Protein AF-A0A955FCA2-F1 (afdb_monomer_lite)

Secondary structure (DSSP, 8-state):
-HHHHHHHHHHHHHHHHHHHHHHHHHHHHHT-S-HHHHHHHHHHHH--S--EE-SSSPPTT--STT--EEP-TTEEEEEE-THHHHHHHHHSB---HHHHTT----SSTT-EE-EE--TT-EE--TTSEEEEEEHHHHHHSPPBGGGEEEEEEE-TTS-EEETT-

Sequence (165 aa):
MAEALTAQHEISRIHDQELAQFGALVIEAQRSSDLSGAVQKHIEQTGLQNPNTGPEQDGPGFSLASAEIPMNKESVYRQVHAAAIGDLAVSGVVRNGNTARGEKNRRWGDRVFWHSGADGAKAMLGGRTVIEANKDAARSGWVTAKDVTGVFAKDSDGIVKNLIK

Radius of gyration: 16.39 Å; chains: 1; bounding box: 39×46×42 Å

Structure (mmCIF, N/CA/C/O backbone):
data_AF-A0A955FCA2-F1
#
_entry.id   AF-A0A955FCA2-F1
#
loop_
_atom_site.group_PDB
_atom_site.id
_atom_site.type_symbol
_atom_site.label_atom_id
_atom_site.label_alt_id
_atom_site.label_comp_id
_atom_site.label_asym_id
_atom_site.label_entity_id
_atom_site.label_seq_id
_atom_site.pdbx_PDB_ins_code
_atom_site.Cartn_x
_atom_site.Cartn_y
_atom_site.Cartn_z
_atom_site.occupancy
_atom_site.B_iso_or_equiv
_atom_site.auth_seq_id
_atom_site.auth_comp_id
_atom_site.auth_asym_id
_atom_site.auth_atom_id
_atom_site.pdbx_PDB_model_num
ATOM 1 N N . MET A 1 1 ? 18.243 -29.780 -20.119 1.00 62.28 1 MET A N 1
ATOM 2 C CA . MET A 1 1 ? 18.110 -28.361 -20.530 1.00 62.28 1 MET A CA 1
ATOM 3 C C . MET A 1 1 ? 16.653 -27.950 -20.772 1.00 62.28 1 MET A C 1
ATOM 5 O O . MET A 1 1 ? 16.283 -26.896 -20.282 1.00 62.28 1 MET A O 1
ATOM 9 N N . ALA A 1 2 ? 15.809 -28.763 -21.427 1.00 65.12 2 ALA A N 1
ATOM 10 C CA . ALA A 1 2 ? 14.389 -28.433 -21.649 1.00 65.12 2 ALA A CA 1
ATOM 11 C C . ALA A 1 2 ? 13.538 -28.319 -20.359 1.00 65.12 2 ALA A C 1
ATOM 13 O O . ALA A 1 2 ? 12.702 -27.426 -20.246 1.00 65.12 2 ALA A O 1
ATOM 14 N N . GLU A 1 3 ? 13.783 -29.167 -19.357 1.00 68.94 3 GLU A N 1
ATOM 15 C CA . GLU A 1 3 ? 13.031 -29.150 -18.087 1.00 68.94 3 GLU A CA 1
ATOM 16 C C . GLU A 1 3 ? 13.292 -27.885 -17.254 1.00 68.94 3 GLU A C 1
ATOM 18 O O . GLU A 1 3 ? 12.360 -27.289 -16.725 1.00 68.94 3 GLU A O 1
ATOM 23 N N . ALA A 1 4 ? 14.543 -27.412 -17.206 1.00 71.19 4 ALA A N 1
ATOM 24 C CA . ALA A 1 4 ? 14.908 -26.191 -16.484 1.00 71.19 4 ALA A CA 1
ATOM 25 C C . ALA A 1 4 ? 14.279 -24.932 -17.106 1.00 71.19 4 ALA A C 1
ATOM 27 O O . ALA A 1 4 ? 13.830 -24.046 -16.383 1.00 71.19 4 ALA A O 1
ATOM 28 N N . LEU A 1 5 ? 14.194 -24.879 -18.441 1.00 73.75 5 LEU A N 1
ATOM 29 C CA . LEU A 1 5 ? 13.542 -23.784 -19.162 1.00 73.75 5 LEU A CA 1
ATOM 30 C C . LEU A 1 5 ? 12.019 -23.791 -18.942 1.00 73.75 5 LEU A C 1
ATOM 32 O O . LEU A 1 5 ? 11.397 -22.740 -18.836 1.00 73.75 5 LEU A O 1
ATOM 36 N N . THR A 1 6 ? 11.417 -24.977 -18.842 1.00 81.81 6 THR A N 1
ATOM 37 C CA . THR A 1 6 ? 9.978 -25.129 -18.570 1.00 81.81 6 THR A CA 1
ATOM 38 C C . THR A 1 6 ? 9.642 -24.679 -17.146 1.00 81.81 6 THR A C 1
ATOM 40 O O . THR A 1 6 ? 8.708 -23.904 -16.954 1.00 81.81 6 THR A O 1
ATOM 43 N N . ALA A 1 7 ? 10.459 -25.072 -16.164 1.00 83.12 7 ALA A N 1
ATOM 44 C CA . ALA A 1 7 ? 10.297 -24.655 -14.774 1.00 83.12 7 ALA A CA 1
ATOM 45 C C . ALA A 1 7 ? 10.452 -23.134 -14.591 1.00 83.12 7 ALA A C 1
ATOM 47 O O . ALA A 1 7 ? 9.681 -22.522 -13.858 1.00 83.12 7 ALA A O 1
ATOM 48 N N . GLN A 1 8 ? 11.409 -22.502 -15.282 1.00 81.62 8 GLN A N 1
ATOM 49 C CA . GLN A 1 8 ? 11.579 -21.045 -15.230 1.00 81.62 8 GLN A CA 1
ATOM 50 C C . GLN A 1 8 ? 10.366 -20.293 -15.788 1.00 81.62 8 GLN A C 1
ATOM 52 O O . GLN A 1 8 ? 9.880 -19.372 -15.136 1.00 81.62 8 GLN A O 1
ATOM 57 N N . HIS A 1 9 ? 9.833 -20.707 -16.943 1.00 87.06 9 HIS A N 1
ATOM 58 C CA . HIS A 1 9 ? 8.623 -20.093 -17.497 1.00 87.06 9 HIS A CA 1
ATOM 59 C C . HIS A 1 9 ? 7.410 -20.246 -16.574 1.00 87.06 9 HIS A C 1
ATOM 61 O O . HIS A 1 9 ? 6.596 -19.331 -16.460 1.00 87.06 9 HIS A O 1
ATOM 67 N N . GLU A 1 10 ? 7.279 -21.392 -15.906 1.00 88.00 10 GLU A N 1
ATOM 68 C CA . GLU A 1 10 ? 6.179 -21.622 -14.976 1.00 88.00 10 GLU A CA 1
ATOM 69 C C . GLU A 1 10 ? 6.284 -20.737 -13.728 1.00 88.00 10 GLU A C 1
ATOM 71 O O . GLU A 1 10 ? 5.284 -20.141 -13.331 1.00 88.00 10 GLU A O 1
ATOM 76 N N . ILE A 1 11 ? 7.489 -20.571 -13.172 1.00 88.75 11 ILE A N 1
ATOM 77 C CA . ILE A 1 11 ? 7.745 -19.656 -12.049 1.00 88.75 11 ILE A CA 1
ATOM 78 C C . ILE A 1 11 ? 7.399 -18.211 -12.430 1.00 88.75 11 ILE A C 1
ATOM 80 O O . ILE A 1 11 ? 6.682 -17.547 -11.684 1.00 88.75 11 ILE A O 1
ATOM 84 N N . SER A 1 12 ? 7.851 -17.739 -13.597 1.00 90.19 12 SER A N 1
ATOM 85 C CA . SER A 1 12 ? 7.529 -16.393 -14.095 1.00 90.19 12 SER A CA 1
ATOM 86 C C . SER A 1 12 ? 6.020 -16.179 -14.226 1.00 90.19 12 SER A C 1
ATOM 88 O O . SER A 1 12 ? 5.484 -15.189 -13.735 1.00 90.19 12 SER A O 1
ATOM 90 N N . ARG A 1 13 ? 5.311 -17.153 -14.813 1.00 91.31 13 ARG A N 1
ATOM 91 C CA . ARG A 1 13 ? 3.852 -17.100 -14.967 1.00 91.31 13 ARG A CA 1
ATOM 92 C C . ARG A 1 13 ? 3.129 -17.036 -13.621 1.00 91.31 13 ARG A C 1
ATOM 94 O O . ARG A 1 13 ? 2.164 -16.287 -13.499 1.00 91.31 13 ARG A O 1
ATOM 101 N N . ILE A 1 14 ? 3.561 -17.828 -12.639 1.00 91.38 14 ILE A N 1
ATOM 102 C CA . ILE A 1 14 ? 2.966 -17.836 -11.295 1.00 91.38 14 ILE A CA 1
ATOM 103 C C . ILE A 1 14 ? 3.172 -16.478 -10.622 1.00 91.38 14 ILE A C 1
ATOM 105 O O . ILE A 1 14 ? 2.208 -15.907 -10.123 1.00 91.38 14 ILE A O 1
ATOM 109 N N . HIS A 1 15 ? 4.389 -15.930 -10.675 1.00 89.38 15 HIS A N 1
ATOM 110 C CA . HIS A 1 15 ? 4.693 -14.608 -10.119 1.00 89.38 15 HIS A CA 1
ATOM 111 C C . HIS A 1 15 ? 3.781 -13.520 -10.701 1.00 89.38 15 HIS A C 1
ATOM 113 O O . HIS A 1 15 ? 3.162 -12.760 -9.957 1.00 89.38 15 HIS A O 1
ATOM 119 N N . ASP A 1 16 ? 3.613 -13.482 -12.023 1.00 91.12 16 ASP A N 1
ATOM 120 C CA . ASP A 1 16 ? 2.764 -12.471 -12.665 1.00 91.12 16 ASP A CA 1
ATOM 121 C C . ASP A 1 16 ? 1.273 -12.651 -12.324 1.00 91.12 16 ASP A C 1
ATOM 123 O O . ASP A 1 16 ? 0.541 -11.669 -12.165 1.00 91.12 16 ASP A O 1
ATOM 127 N N . GLN A 1 17 ? 0.816 -13.897 -12.150 1.00 92.75 17 GLN A N 1
ATOM 128 C CA . GLN A 1 17 ? -0.537 -14.195 -11.670 1.00 92.75 17 GLN A CA 1
ATOM 129 C C . GLN A 1 17 ? -0.753 -13.736 -10.223 1.00 92.75 17 GLN A C 1
ATOM 131 O O . GLN A 1 17 ? -1.798 -13.154 -9.922 1.00 92.75 17 GLN A O 1
ATOM 136 N N . GLU A 1 18 ? 0.225 -13.944 -9.340 1.00 91.31 18 GLU A N 1
ATOM 137 C CA . GLU A 1 18 ? 0.175 -13.467 -7.953 1.00 91.31 18 GLU A CA 1
ATOM 138 C C . GLU A 1 18 ? 0.091 -11.936 -7.894 1.00 91.31 18 GLU A C 1
ATOM 140 O O . GLU A 1 18 ? -0.725 -11.385 -7.152 1.00 91.31 18 GLU A O 1
ATOM 145 N N . LEU A 1 19 ? 0.867 -11.230 -8.723 1.00 91.19 19 LEU A N 1
ATOM 146 C CA . LEU A 1 19 ? 0.796 -9.770 -8.819 1.00 91.19 19 LEU A CA 1
ATOM 147 C C . LEU A 1 19 ? -0.580 -9.281 -9.282 1.00 91.19 19 LEU A C 1
ATOM 149 O O . LEU A 1 19 ? -1.129 -8.344 -8.695 1.00 91.19 19 LEU A O 1
ATOM 153 N N . ALA A 1 20 ? -1.159 -9.922 -10.300 1.00 92.62 20 ALA A N 1
ATOM 154 C CA . ALA A 1 20 ? -2.503 -9.595 -10.769 1.00 92.62 20 ALA A CA 1
ATOM 155 C C . ALA A 1 20 ? -3.559 -9.830 -9.675 1.00 92.62 20 ALA A C 1
ATOM 157 O O . ALA A 1 20 ? -4.456 -9.004 -9.482 1.00 92.62 20 ALA A O 1
ATOM 158 N N . GLN A 1 21 ? -3.426 -10.919 -8.913 1.00 93.38 21 GLN A N 1
ATOM 159 C CA . GLN A 1 21 ? -4.311 -11.215 -7.790 1.00 93.38 21 GLN A CA 1
ATOM 160 C C . GLN A 1 21 ? -4.192 -10.162 -6.680 1.00 93.38 21 GLN A C 1
ATOM 162 O O . GLN A 1 21 ? -5.214 -9.700 -6.173 1.00 93.38 21 GLN A O 1
ATOM 167 N N . PHE A 1 22 ? -2.977 -9.732 -6.326 1.00 91.75 22 PHE A N 1
ATOM 168 C CA . PHE A 1 22 ? -2.788 -8.656 -5.351 1.00 91.75 22 PHE A CA 1
ATOM 169 C C . PHE A 1 22 ? -3.443 -7.348 -5.796 1.00 91.75 22 PHE A C 1
ATOM 171 O O . PHE A 1 22 ? -4.106 -6.697 -4.990 1.00 91.75 22 PHE A O 1
ATOM 178 N N . GLY A 1 23 ? -3.306 -6.988 -7.074 1.00 93.62 23 GLY A N 1
ATOM 179 C CA . GLY A 1 23 ? -3.987 -5.834 -7.656 1.00 93.62 23 GLY A CA 1
ATOM 180 C C . GLY A 1 23 ? -5.506 -5.900 -7.492 1.00 93.62 23 GLY A C 1
ATOM 181 O O . GLY A 1 23 ? -6.120 -4.982 -6.946 1.00 93.62 23 GLY A O 1
ATOM 182 N N . ALA A 1 24 ? -6.108 -7.025 -7.889 1.00 95.19 24 ALA A N 1
ATOM 183 C CA . ALA A 1 24 ? -7.549 -7.243 -7.785 1.00 95.19 24 ALA A CA 1
ATOM 184 C C . ALA A 1 24 ? -8.062 -7.148 -6.337 1.00 95.19 24 ALA A C 1
ATOM 186 O O . ALA A 1 24 ? -9.076 -6.497 -6.086 1.00 95.19 24 ALA A O 1
ATOM 187 N N . LEU A 1 25 ? -7.335 -7.737 -5.385 1.00 94.06 25 LEU A N 1
ATOM 188 C CA . LEU A 1 25 ? -7.685 -7.708 -3.964 1.00 94.06 25 LEU A CA 1
ATOM 189 C C . LEU A 1 25 ? -7.665 -6.287 -3.383 1.00 94.06 25 LEU A C 1
ATOM 191 O O . LEU A 1 25 ? -8.551 -5.916 -2.614 1.00 94.06 25 LEU A O 1
ATOM 195 N N . VAL A 1 26 ? -6.688 -5.460 -3.765 1.00 94.75 26 VAL A N 1
ATOM 196 C CA . VAL A 1 26 ? -6.650 -4.058 -3.319 1.00 94.75 26 VAL A CA 1
ATOM 197 C C . VAL A 1 26 ? -7.784 -3.249 -3.952 1.00 94.75 26 VAL A C 1
ATOM 199 O O . VAL A 1 26 ? -8.416 -2.456 -3.255 1.00 94.75 26 VAL A O 1
ATOM 202 N N . ILE A 1 27 ? -8.094 -3.471 -5.235 1.00 96.44 27 ILE A N 1
ATOM 203 C CA . ILE A 1 27 ? -9.240 -2.831 -5.907 1.00 96.44 27 ILE A CA 1
ATOM 204 C C . ILE A 1 27 ? -10.561 -3.202 -5.217 1.00 96.44 27 ILE A C 1
ATOM 206 O O . ILE A 1 27 ? -11.453 -2.363 -5.085 1.00 96.44 27 ILE A O 1
ATOM 210 N N . GLU A 1 28 ? -10.713 -4.447 -4.769 1.00 94.56 28 GLU A N 1
ATOM 211 C CA . GLU A 1 28 ? -11.882 -4.871 -4.000 1.00 94.56 28 GLU A CA 1
ATOM 212 C C . GLU A 1 28 ? -11.941 -4.168 -2.638 1.00 94.56 28 GLU A C 1
ATOM 214 O O . GLU A 1 28 ? -12.970 -3.588 -2.288 1.00 94.56 28 GLU A O 1
ATOM 219 N N . ALA A 1 29 ? -10.823 -4.113 -1.912 1.00 94.31 29 ALA A N 1
ATOM 220 C CA . ALA A 1 29 ? -10.742 -3.413 -0.633 1.00 94.31 29 ALA A CA 1
ATOM 221 C C . ALA A 1 29 ? -11.040 -1.907 -0.757 1.00 94.31 29 ALA A C 1
ATOM 223 O O . ALA A 1 29 ? -11.689 -1.331 0.116 1.00 94.31 29 ALA A O 1
ATOM 224 N N . GLN A 1 30 ? -10.650 -1.272 -1.867 1.00 95.31 30 GLN A N 1
ATOM 225 C CA . GLN A 1 30 ? -11.000 0.118 -2.190 1.00 95.31 30 GLN A CA 1
ATOM 226 C C . GLN A 1 30 ? -12.507 0.357 -2.321 1.00 95.31 30 GLN A C 1
ATOM 228 O O . GLN A 1 30 ? -12.975 1.476 -2.104 1.00 95.31 30 GLN A O 1
ATOM 233 N N . ARG A 1 31 ? -13.271 -0.681 -2.675 1.00 94.44 31 ARG A N 1
ATOM 234 C CA . ARG A 1 31 ? -14.733 -0.633 -2.812 1.00 94.44 31 ARG A CA 1
ATOM 235 C C . ARG A 1 31 ? -15.460 -0.956 -1.507 1.00 94.44 31 ARG A C 1
ATOM 237 O O . ARG A 1 31 ? -16.686 -0.870 -1.478 1.00 94.44 31 ARG A O 1
ATOM 244 N N . SER A 1 32 ? -14.736 -1.315 -0.445 1.00 91.88 32 SER A N 1
ATOM 245 C CA . SER A 1 32 ? -15.333 -1.614 0.854 1.00 91.88 32 SER A CA 1
ATOM 246 C C . SER A 1 32 ? -16.100 -0.409 1.403 1.00 91.88 32 SER A C 1
AT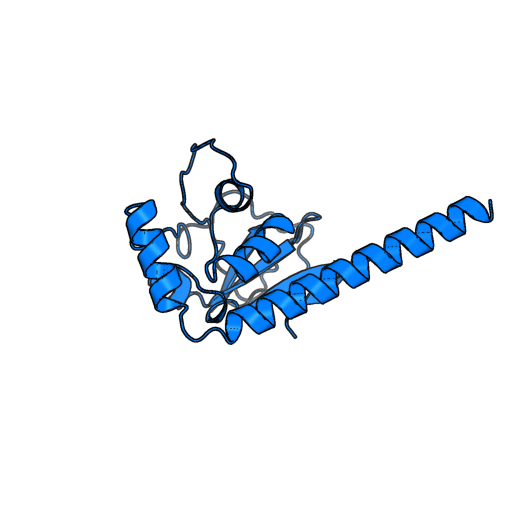OM 248 O O . SER A 1 32 ? -15.589 0.712 1.452 1.00 91.88 32 SER A O 1
ATOM 250 N N . SER A 1 33 ? -17.334 -0.648 1.849 1.00 85.12 33 SER A N 1
ATOM 251 C CA . SER A 1 33 ? -18.190 0.374 2.453 1.00 85.12 33 SER A CA 1
ATOM 252 C C . SER A 1 33 ? -17.860 0.663 3.921 1.00 85.12 33 SER A C 1
ATOM 254 O O . SER A 1 33 ? -18.346 1.658 4.448 1.00 85.12 33 SER A O 1
ATOM 256 N N . ASP A 1 34 ? -17.056 -0.179 4.582 1.00 91.75 34 ASP A N 1
ATOM 257 C CA . ASP A 1 34 ? -16.773 -0.093 6.025 1.00 91.75 34 ASP A CA 1
ATOM 258 C C . ASP A 1 34 ? -15.280 0.111 6.346 1.00 91.75 34 ASP A C 1
ATOM 260 O O . ASP A 1 34 ? -14.699 -0.487 7.253 1.00 91.75 34 ASP A O 1
ATOM 264 N N . LEU A 1 35 ? -14.615 0.983 5.587 1.00 93.12 35 LEU A N 1
ATOM 265 C CA . LEU A 1 35 ? -13.236 1.372 5.899 1.00 93.12 35 LEU A CA 1
ATOM 266 C C . LEU A 1 35 ? -13.148 2.172 7.210 1.00 93.12 35 LEU A C 1
ATOM 268 O O . LEU A 1 35 ? -12.146 2.093 7.916 1.00 93.12 35 LEU A O 1
ATOM 272 N N . SER A 1 36 ? -14.205 2.898 7.585 1.00 93.25 36 SER A N 1
ATOM 273 C CA . SER A 1 36 ? -14.260 3.617 8.862 1.00 93.25 36 SER A CA 1
ATOM 274 C C . SER A 1 36 ? -14.311 2.669 10.063 1.00 93.25 36 SER A C 1
ATOM 276 O O . SER A 1 36 ? -13.571 2.886 11.024 1.00 93.25 36 SER A O 1
ATOM 278 N N . GLY A 1 37 ? -15.110 1.595 10.011 1.00 94.44 37 GLY A N 1
ATOM 279 C CA . GLY A 1 37 ? -15.107 0.557 11.043 1.00 94.44 37 GLY A CA 1
ATOM 280 C C . GLY A 1 37 ? -13.761 -0.161 11.129 1.00 94.44 37 GLY A C 1
ATOM 281 O O . GLY A 1 37 ? -13.257 -0.409 12.227 1.00 94.44 37 GLY A O 1
ATOM 282 N N . ALA A 1 38 ? -13.114 -0.405 9.984 1.00 93.00 38 ALA A N 1
ATOM 283 C CA . ALA A 1 38 ? -11.761 -0.954 9.947 1.00 93.00 38 ALA A CA 1
ATOM 284 C C . ALA A 1 38 ? -10.740 -0.052 10.663 1.00 93.00 38 ALA A C 1
ATOM 286 O O . ALA A 1 38 ? -9.949 -0.547 11.468 1.00 93.00 38 ALA A O 1
ATOM 287 N N . VAL A 1 39 ? -10.776 1.263 10.430 1.00 95.00 39 VAL A N 1
ATOM 288 C CA . VAL A 1 39 ? -9.921 2.232 11.139 1.00 95.00 39 VAL A CA 1
ATOM 289 C C . VAL A 1 39 ? -10.210 2.226 12.640 1.00 95.00 39 VAL A C 1
ATOM 291 O O . VAL A 1 39 ? -9.280 2.093 13.437 1.00 95.00 39 VAL A O 1
ATOM 294 N N . GLN A 1 40 ? -11.483 2.298 13.038 1.00 96.00 40 GLN A N 1
ATOM 295 C CA . GLN A 1 40 ? -11.884 2.319 14.447 1.00 96.00 40 GLN A CA 1
ATOM 296 C C . GLN A 1 40 ? -11.380 1.083 15.206 1.00 96.00 40 GLN A C 1
ATOM 298 O O . GLN A 1 40 ? -10.796 1.205 16.283 1.00 96.00 40 GLN A O 1
ATOM 303 N N . LYS A 1 41 ? -11.498 -0.103 14.601 1.00 93.00 41 LYS A N 1
ATOM 304 C CA . LYS A 1 41 ? -10.959 -1.348 15.160 1.00 93.00 41 LYS A CA 1
ATOM 305 C C . LYS A 1 41 ? -9.448 -1.272 15.410 1.00 93.00 41 LYS A C 1
ATOM 307 O O . LYS A 1 41 ? -8.968 -1.760 16.430 1.00 93.00 41 LYS A O 1
ATOM 312 N N . HIS A 1 42 ? -8.683 -0.667 14.501 1.00 90.56 42 HIS A N 1
ATOM 313 C CA . HIS A 1 42 ? -7.233 -0.523 14.671 1.00 90.56 42 HIS A CA 1
ATOM 314 C C . HIS A 1 42 ? -6.870 0.514 15.735 1.00 90.56 42 HIS A C 1
ATOM 316 O O . HIS A 1 42 ? -5.923 0.301 16.495 1.00 90.56 42 HIS A O 1
ATOM 322 N N . ILE A 1 43 ? -7.640 1.595 15.848 1.00 93.38 43 ILE A N 1
ATOM 323 C CA . ILE A 1 43 ? -7.503 2.560 16.943 1.00 93.38 43 ILE A CA 1
ATOM 324 C C . ILE A 1 43 ? -7.729 1.863 18.289 1.00 93.38 43 ILE A C 1
ATOM 326 O O . ILE A 1 43 ? -6.911 2.016 19.190 1.00 93.38 43 ILE A O 1
ATOM 330 N N . GLU A 1 44 ? -8.778 1.052 18.425 1.00 93.00 44 GLU A N 1
ATOM 331 C CA . GLU A 1 44 ? -9.074 0.313 19.663 1.00 93.00 44 GLU A CA 1
ATOM 332 C C . GLU A 1 44 ? -7.976 -0.693 20.029 1.00 93.00 44 GLU A C 1
ATOM 334 O O . GLU A 1 44 ? -7.647 -0.865 21.202 1.00 93.00 44 GLU A O 1
ATOM 339 N N . GLN A 1 45 ? -7.371 -1.336 19.029 1.00 88.25 45 GLN A N 1
ATOM 340 C CA . GLN A 1 45 ? -6.305 -2.317 19.236 1.00 88.25 45 GLN A CA 1
ATOM 341 C C . GLN A 1 45 ? -4.957 -1.689 19.601 1.00 88.25 45 GLN A C 1
ATOM 343 O O . GLN A 1 45 ? -4.193 -2.274 20.370 1.00 88.25 45 GLN A O 1
ATOM 348 N N . THR A 1 46 ? -4.636 -0.537 19.015 1.00 87.44 46 THR A N 1
ATOM 349 C CA . THR A 1 46 ? -3.290 0.059 19.088 1.00 87.44 46 THR A CA 1
ATOM 350 C C . THR A 1 46 ? -3.221 1.293 19.985 1.00 87.44 46 THR A C 1
ATOM 352 O O . THR A 1 46 ? -2.138 1.674 20.427 1.00 87.44 46 THR A O 1
ATOM 355 N N . GLY A 1 47 ? -4.359 1.940 20.242 1.00 89.75 47 GLY A N 1
ATOM 356 C CA . GLY A 1 47 ? -4.453 3.252 20.879 1.00 89.75 47 GLY A CA 1
ATOM 357 C C . GLY A 1 47 ? -3.993 4.417 19.992 1.00 89.75 47 GLY A C 1
ATOM 358 O O . GLY A 1 47 ? -3.944 5.552 20.466 1.00 89.75 47 GLY A O 1
ATOM 359 N N . LEU A 1 48 ? -3.634 4.176 18.724 1.00 89.31 48 LEU A N 1
ATOM 360 C CA . LEU A 1 48 ? -3.089 5.198 17.829 1.00 89.31 48 LEU A CA 1
ATOM 361 C C . LEU A 1 48 ? -4.171 5.772 16.917 1.00 89.31 48 LEU A C 1
ATOM 363 O O . LEU A 1 48 ? -4.704 5.072 16.062 1.00 89.31 48 LEU A O 1
ATOM 367 N N . GLN A 1 49 ? -4.423 7.074 17.045 1.00 91.06 49 GLN A N 1
ATOM 368 C CA . GLN A 1 49 ? -5.297 7.826 16.133 1.00 91.06 49 GLN A CA 1
ATOM 369 C C . GLN A 1 49 ? -4.641 8.045 14.763 1.00 91.06 49 GLN A C 1
ATOM 371 O O . GLN A 1 49 ? -5.279 7.911 13.722 1.00 91.06 49 GLN A O 1
ATOM 376 N N . ASN A 1 50 ? -3.338 8.333 14.764 1.00 91.88 50 ASN A N 1
ATOM 377 C CA . ASN A 1 50 ? -2.529 8.430 13.558 1.00 91.88 50 ASN A CA 1
ATOM 378 C C . ASN A 1 50 ? -1.263 7.573 13.730 1.00 91.88 50 ASN A C 1
ATOM 380 O O . ASN A 1 50 ? -0.417 7.908 14.566 1.00 91.88 50 ASN A O 1
ATOM 384 N N . PRO A 1 51 ? -1.118 6.464 12.983 1.00 89.19 51 PRO A N 1
ATOM 385 C CA . PRO A 1 51 ? 0.071 5.624 13.055 1.00 89.19 51 PRO A CA 1
ATOM 386 C C . PRO A 1 51 ? 1.230 6.194 12.225 1.00 89.19 51 PRO A C 1
ATOM 388 O O . PRO A 1 51 ? 2.352 5.704 12.326 1.00 89.19 51 PRO A O 1
ATOM 391 N N . ASN A 1 52 ? 0.990 7.183 11.366 1.00 90.06 52 ASN A N 1
ATOM 392 C CA . ASN A 1 52 ? 1.944 7.573 10.344 1.00 90.06 52 ASN A CA 1
ATOM 393 C C . ASN A 1 52 ? 3.077 8.433 10.898 1.00 90.06 52 ASN A C 1
ATOM 395 O O . ASN A 1 52 ? 2.885 9.378 11.661 1.00 90.06 52 ASN A O 1
ATOM 399 N N . THR A 1 53 ? 4.277 8.129 10.432 1.00 78.88 53 THR A N 1
ATOM 400 C CA . THR A 1 53 ? 5.497 8.894 10.634 1.00 78.88 53 THR A CA 1
ATOM 401 C C . THR A 1 53 ? 6.031 9.313 9.267 1.00 78.88 53 THR A C 1
ATOM 403 O O . THR A 1 53 ? 6.208 8.484 8.379 1.00 78.88 53 THR A O 1
ATOM 406 N N . GLY A 1 54 ? 6.298 10.607 9.091 1.00 62.72 54 GLY A N 1
ATOM 407 C CA . GLY A 1 54 ? 7.012 11.108 7.915 1.00 62.72 54 GLY A CA 1
ATOM 408 C C . GLY A 1 54 ? 6.196 11.390 6.646 1.00 62.72 54 GLY A C 1
ATOM 409 O O . GLY A 1 54 ? 6.476 10.808 5.606 1.00 62.72 54 GLY A O 1
ATOM 410 N N . PRO A 1 55 ? 5.305 12.395 6.640 1.00 57.41 55 PRO A N 1
ATOM 411 C CA . PRO A 1 55 ? 5.157 13.237 5.455 1.00 57.41 55 PRO A CA 1
ATOM 412 C C . PRO A 1 55 ? 6.097 14.461 5.501 1.00 57.41 55 PRO A C 1
ATOM 414 O O . PRO A 1 55 ? 6.267 15.133 4.489 1.00 57.41 55 PRO A O 1
ATOM 417 N N . GLU A 1 56 ? 6.719 14.766 6.647 1.00 53.16 56 GLU A N 1
ATOM 418 C CA . GLU A 1 56 ? 7.573 15.962 6.836 1.00 53.16 56 GLU A CA 1
ATOM 419 C C . GLU A 1 56 ? 9.014 15.654 7.260 1.00 53.16 56 GLU A C 1
ATOM 421 O O . GLU A 1 56 ? 9.892 16.505 7.169 1.00 53.16 56 GLU A O 1
ATOM 426 N N . GLN A 1 57 ? 9.267 14.429 7.709 1.00 52.50 57 GLN A N 1
ATOM 427 C CA . GLN A 1 57 ? 10.595 13.907 8.005 1.00 52.50 57 GLN A CA 1
ATOM 428 C C . GLN A 1 57 ? 10.713 12.632 7.188 1.00 52.50 57 GLN A C 1
ATOM 430 O O . GLN A 1 57 ? 10.025 11.660 7.501 1.00 52.50 57 GLN A O 1
ATOM 435 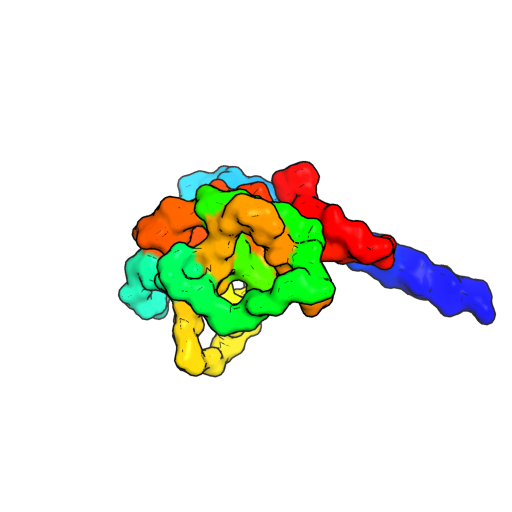N N . ASP A 1 58 ? 11.493 12.658 6.108 1.00 54.94 58 ASP A N 1
ATOM 436 C CA . ASP A 1 58 ? 11.706 11.469 5.289 1.00 54.94 58 ASP A CA 1
ATOM 437 C C . ASP A 1 58 ? 12.126 10.309 6.196 1.00 54.94 58 ASP A C 1
ATOM 439 O O . ASP A 1 58 ? 13.061 10.428 6.995 1.00 54.94 58 ASP A O 1
ATOM 443 N N . GLY A 1 59 ? 11.403 9.189 6.117 1.00 48.41 59 GLY A N 1
ATOM 444 C CA . GLY A 1 59 ? 11.791 7.984 6.836 1.00 48.41 59 GLY A CA 1
ATOM 445 C C . GLY A 1 59 ? 13.232 7.567 6.491 1.00 48.41 59 GLY A C 1
ATOM 446 O O . GLY A 1 59 ? 13.778 7.954 5.453 1.00 48.41 59 GLY A O 1
ATOM 447 N N . PRO A 1 60 ? 13.894 6.754 7.327 1.00 47.81 60 PRO A N 1
ATOM 448 C CA . PRO A 1 60 ? 15.186 6.189 6.958 1.00 47.81 60 PRO A CA 1
ATOM 449 C C . PRO A 1 60 ? 15.037 5.277 5.726 1.00 47.81 60 PRO A C 1
ATOM 451 O O . PRO A 1 60 ? 14.179 4.398 5.720 1.00 47.81 60 PRO A O 1
ATOM 454 N N . GLY A 1 61 ? 15.908 5.439 4.719 1.00 49.84 61 GLY A N 1
ATOM 455 C CA . GLY A 1 61 ? 16.100 4.428 3.665 1.00 49.84 61 GLY A CA 1
ATOM 456 C C . GLY A 1 61 ? 15.816 4.830 2.215 1.00 49.84 61 GLY A C 1
ATOM 457 O O . GLY A 1 61 ? 15.719 3.937 1.377 1.00 49.84 61 GLY A O 1
ATOM 458 N N . PHE A 1 62 ? 15.724 6.120 1.876 1.00 52.38 62 PHE A N 1
ATOM 459 C CA . PHE A 1 62 ? 15.623 6.535 0.472 1.00 52.38 62 PHE A CA 1
ATOM 460 C C . PHE A 1 62 ? 17.000 6.752 -0.165 1.00 52.38 62 PHE A C 1
ATOM 462 O O . PHE A 1 62 ? 17.719 7.684 0.183 1.00 52.38 62 PHE A O 1
ATOM 469 N N . SER A 1 63 ? 17.372 5.879 -1.103 1.00 49.69 63 SER A N 1
ATOM 470 C CA . SER A 1 63 ? 18.562 6.033 -1.948 1.00 49.69 63 SER A CA 1
ATOM 471 C C . SER A 1 63 ? 18.144 6.258 -3.402 1.00 49.69 63 SER A C 1
ATOM 473 O O . SER A 1 63 ? 17.296 5.538 -3.928 1.00 49.69 63 SER A O 1
ATOM 475 N N . LEU A 1 64 ? 18.746 7.259 -4.053 1.00 50.09 64 LEU A N 1
ATOM 476 C CA . LEU A 1 64 ? 18.355 7.763 -5.379 1.00 50.09 64 LEU A CA 1
ATOM 477 C C . LEU A 1 64 ? 18.950 6.972 -6.563 1.00 50.09 64 LEU A C 1
ATOM 479 O O . LEU A 1 64 ? 18.567 7.201 -7.707 1.00 50.09 64 LEU A O 1
ATOM 483 N N . ALA A 1 65 ? 19.876 6.038 -6.326 1.00 46.97 65 ALA A N 1
ATOM 484 C CA . ALA A 1 65 ? 20.697 5.442 -7.389 1.00 46.97 65 ALA A CA 1
ATOM 485 C C . ALA A 1 65 ? 20.006 4.357 -8.251 1.00 46.97 65 ALA A C 1
ATOM 487 O O . ALA A 1 65 ? 20.612 3.861 -9.197 1.00 46.97 65 ALA A O 1
ATOM 488 N N . SER A 1 66 ? 18.762 3.952 -7.962 1.00 58.31 66 SER A N 1
ATOM 489 C CA . SER A 1 66 ? 18.032 2.934 -8.763 1.00 58.31 66 SER A CA 1
ATOM 490 C C . SER A 1 66 ? 16.515 3.134 -8.721 1.00 58.31 66 SER A C 1
ATOM 492 O O . SER A 1 66 ? 15.735 2.198 -8.560 1.00 58.31 66 SER A O 1
ATOM 494 N N . ALA A 1 67 ? 16.096 4.392 -8.760 1.00 65.88 67 ALA A N 1
ATOM 495 C CA . ALA A 1 67 ? 14.711 4.764 -8.571 1.00 65.88 67 ALA A CA 1
ATOM 496 C C . ALA A 1 67 ? 13.914 4.705 -9.891 1.00 65.88 67 ALA A C 1
ATOM 498 O O . ALA A 1 67 ? 14.330 5.252 -10.914 1.00 65.88 67 ALA A O 1
ATOM 499 N N . GLU A 1 68 ? 12.769 4.023 -9.866 1.00 77.44 68 GLU A N 1
ATOM 500 C CA . GLU A 1 68 ? 12.050 3.542 -11.058 1.00 77.44 68 GLU A CA 1
ATOM 501 C C . GLU A 1 68 ? 10.624 4.093 -11.157 1.00 77.44 68 GLU A C 1
ATOM 503 O O . GLU A 1 68 ? 10.112 4.263 -12.259 1.00 77.44 68 GLU A O 1
ATOM 508 N N . ILE A 1 69 ? 9.996 4.415 -10.024 1.00 85.25 69 ILE A N 1
ATOM 509 C CA . ILE A 1 69 ? 8.622 4.926 -9.971 1.00 85.25 69 ILE A CA 1
ATOM 510 C C . ILE A 1 69 ? 8.675 6.454 -9.884 1.00 85.25 69 ILE A C 1
ATOM 512 O O . ILE A 1 69 ? 9.215 6.961 -8.901 1.00 85.25 69 ILE A O 1
ATOM 516 N N . PRO A 1 70 ? 8.140 7.213 -10.856 1.00 85.38 70 PRO A N 1
ATOM 517 C CA . PRO A 1 70 ? 8.026 8.664 -10.738 1.00 85.38 70 PRO A CA 1
ATOM 518 C C . PRO A 1 70 ? 7.216 9.053 -9.501 1.00 85.38 70 PRO A C 1
ATOM 520 O O . PRO A 1 70 ? 6.144 8.497 -9.270 1.00 85.38 70 PRO A O 1
ATOM 523 N N . MET A 1 71 ? 7.727 9.998 -8.715 1.00 86.62 71 MET A N 1
ATOM 524 C CA . MET A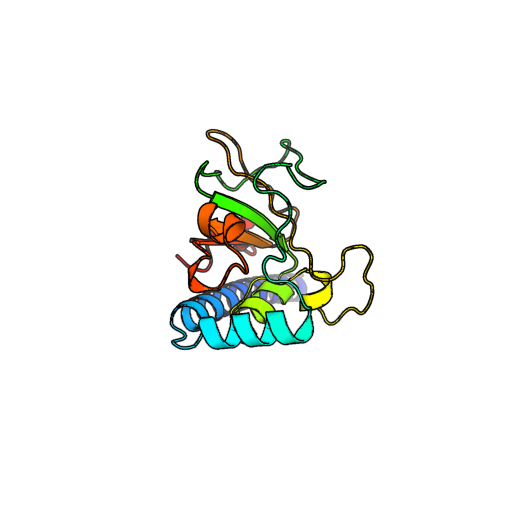 1 71 ? 7.030 10.485 -7.530 1.00 86.62 71 MET A CA 1
ATOM 525 C C . MET A 1 71 ? 6.210 11.736 -7.823 1.00 86.62 71 MET A C 1
ATOM 527 O O . MET A 1 71 ? 6.612 12.601 -8.597 1.00 86.62 71 MET A O 1
ATOM 531 N N . ASN A 1 72 ? 5.079 11.839 -7.137 1.00 87.44 72 ASN A N 1
ATOM 532 C CA . ASN A 1 72 ? 4.201 12.992 -7.100 1.00 87.44 72 ASN A CA 1
ATOM 533 C C . ASN A 1 72 ? 4.333 13.681 -5.737 1.00 87.44 72 ASN A C 1
ATOM 535 O O . ASN A 1 72 ? 4.245 13.029 -4.697 1.00 87.44 72 ASN A O 1
ATOM 539 N N . LYS A 1 73 ? 4.512 15.004 -5.733 1.00 88.38 73 LYS A N 1
ATOM 540 C CA . LYS A 1 73 ? 4.601 15.824 -4.513 1.00 88.38 73 LYS A CA 1
ATOM 541 C C . LYS A 1 73 ? 3.382 15.734 -3.579 1.00 88.38 73 LYS A C 1
ATOM 543 O O . LYS A 1 73 ? 3.526 15.929 -2.371 1.00 88.38 73 LYS A O 1
ATOM 548 N N . GLU A 1 74 ? 2.211 15.413 -4.129 1.00 91.50 74 GLU A N 1
ATOM 549 C CA . GLU A 1 74 ? 0.945 15.245 -3.399 1.00 91.50 74 GLU A CA 1
ATOM 550 C C . GLU A 1 74 ? 0.762 13.820 -2.850 1.00 91.50 74 GLU A C 1
ATOM 552 O O . GLU A 1 74 ? -0.278 13.475 -2.281 1.00 91.50 74 GLU A O 1
ATOM 557 N N . SER A 1 75 ? 1.770 12.965 -3.020 1.00 92.88 75 SER A N 1
ATOM 558 C CA . SER A 1 75 ? 1.737 11.569 -2.609 1.00 92.88 75 SER A CA 1
ATOM 559 C C . SER A 1 75 ? 2.842 11.241 -1.617 1.00 92.88 75 SER A C 1
ATOM 561 O O . SER A 1 75 ? 3.868 11.918 -1.506 1.00 92.88 75 SER A O 1
ATOM 563 N N . VAL A 1 76 ? 2.607 10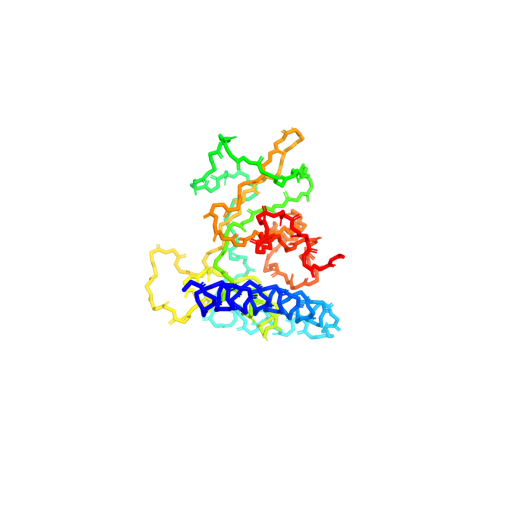.167 -0.876 1.00 91.44 76 VAL A N 1
ATOM 564 C CA . VAL A 1 76 ? 3.602 9.520 -0.032 1.00 91.44 76 VAL A CA 1
ATOM 565 C C . VAL A 1 76 ? 3.836 8.095 -0.499 1.00 91.44 76 VAL A C 1
ATOM 567 O O . VAL A 1 76 ? 2.936 7.442 -1.022 1.00 91.44 76 VAL A O 1
ATOM 570 N N . TYR A 1 77 ? 5.055 7.616 -0.287 1.00 90.25 77 TYR A N 1
ATOM 571 C CA . TYR A 1 77 ? 5.532 6.338 -0.790 1.00 90.25 77 TYR A CA 1
ATOM 572 C C . TYR A 1 77 ? 6.108 5.499 0.336 1.00 90.25 77 TYR A C 1
ATOM 574 O O . TYR A 1 77 ? 6.785 6.007 1.232 1.00 90.25 77 TYR A O 1
ATOM 582 N N . ARG A 1 78 ? 5.883 4.190 0.273 1.00 87.31 78 ARG A N 1
ATOM 583 C CA . ARG A 1 78 ? 6.457 3.246 1.227 1.00 87.31 78 ARG A CA 1
ATOM 584 C C . ARG A 1 78 ? 6.807 1.932 0.559 1.00 87.31 78 ARG A C 1
ATOM 586 O O . ARG A 1 78 ? 5.952 1.297 -0.048 1.00 87.31 78 ARG A O 1
ATOM 593 N N . GLN A 1 79 ? 8.042 1.480 0.755 1.00 87.06 79 GLN A N 1
ATOM 594 C CA . GLN A 1 79 ? 8.428 0.111 0.425 1.00 87.06 79 GLN A CA 1
ATOM 595 C C . GLN A 1 79 ? 7.869 -0.866 1.462 1.00 87.06 79 GLN A C 1
ATOM 597 O O . GLN A 1 79 ? 8.063 -0.695 2.668 1.00 87.06 79 GLN A O 1
ATOM 602 N N . VAL A 1 80 ? 7.222 -1.926 0.991 1.00 85.00 80 VAL A N 1
ATOM 603 C CA . VAL A 1 80 ? 6.643 -2.986 1.820 1.00 85.00 80 VAL A CA 1
ATOM 604 C C . VAL A 1 80 ? 6.898 -4.357 1.199 1.00 85.00 80 VAL A C 1
ATOM 606 O O . VAL A 1 80 ? 7.119 -4.482 -0.002 1.00 85.00 80 VAL A O 1
ATOM 609 N N . HIS A 1 81 ? 6.865 -5.411 2.012 1.00 84.75 81 HIS A N 1
ATOM 610 C CA . HIS A 1 81 ? 6.810 -6.777 1.486 1.00 84.75 81 HIS A CA 1
ATOM 611 C C . HIS A 1 81 ? 5.451 -7.042 0.823 1.00 84.75 81 HIS A C 1
ATOM 613 O O . HIS A 1 81 ? 4.447 -6.517 1.294 1.00 84.75 81 HIS A O 1
ATOM 619 N N . ALA A 1 82 ? 5.405 -7.924 -0.181 1.00 82.06 82 ALA A N 1
ATOM 620 C CA . ALA A 1 82 ? 4.165 -8.288 -0.880 1.00 82.06 82 ALA A CA 1
ATOM 621 C C . ALA A 1 82 ? 3.047 -8.763 0.073 1.00 82.06 82 ALA A C 1
ATOM 623 O O . ALA A 1 82 ? 1.882 -8.435 -0.120 1.00 82.06 82 ALA A O 1
ATOM 624 N N . ALA A 1 83 ? 3.403 -9.434 1.175 1.00 83.00 83 ALA A N 1
ATOM 625 C CA . ALA A 1 83 ? 2.453 -9.830 2.219 1.00 83.00 83 ALA A CA 1
ATOM 626 C C . ALA A 1 83 ? 1.669 -8.647 2.827 1.00 83.00 83 ALA A C 1
ATOM 628 O O . ALA A 1 83 ? 0.526 -8.818 3.237 1.00 83.00 83 ALA A O 1
ATOM 629 N N . ALA A 1 84 ? 2.246 -7.441 2.852 1.00 85.75 84 ALA A N 1
ATOM 630 C CA . ALA A 1 84 ? 1.553 -6.243 3.322 1.00 85.75 84 ALA A CA 1
ATOM 631 C C . ALA A 1 84 ? 0.470 -5.756 2.343 1.00 85.75 84 ALA A C 1
ATOM 633 O O . ALA A 1 84 ? -0.432 -5.034 2.753 1.00 85.75 84 ALA A O 1
ATOM 634 N N . ILE A 1 85 ? 0.533 -6.158 1.069 1.00 89.69 85 ILE A N 1
ATOM 635 C CA . ILE A 1 85 ? -0.521 -5.882 0.086 1.00 89.69 85 ILE A CA 1
ATOM 636 C C . ILE A 1 85 ? -1.735 -6.773 0.355 1.00 89.69 85 ILE A C 1
ATOM 638 O O . ILE A 1 85 ? -2.861 -6.283 0.405 1.00 89.69 85 ILE A O 1
ATOM 642 N N . GLY A 1 86 ? -1.505 -8.063 0.620 1.00 88.62 86 GLY A N 1
ATOM 643 C CA . GLY A 1 86 ? -2.563 -8.965 1.082 1.00 88.62 86 GLY A CA 1
ATOM 644 C C . GLY A 1 86 ? -3.179 -8.497 2.404 1.00 88.62 86 GLY A C 1
ATOM 645 O O . GLY A 1 86 ? -4.396 -8.501 2.559 1.00 88.62 86 GLY A O 1
ATOM 646 N N . ASP A 1 87 ? -2.352 -8.011 3.330 1.00 90.69 87 ASP A N 1
ATOM 647 C CA . ASP A 1 87 ? -2.830 -7.427 4.581 1.00 90.69 87 ASP A CA 1
ATOM 648 C C . ASP A 1 87 ? -3.693 -6.177 4.375 1.00 90.69 87 ASP A C 1
ATOM 650 O O . ASP A 1 87 ? -4.744 -6.049 4.999 1.00 90.69 87 ASP A O 1
ATOM 654 N N . LEU A 1 88 ? -3.285 -5.268 3.486 1.00 93.38 88 LEU A N 1
ATOM 655 C CA . LEU A 1 88 ? -4.082 -4.097 3.121 1.00 93.38 88 LEU A CA 1
ATOM 656 C C . LEU A 1 88 ? -5.454 -4.514 2.582 1.00 93.38 88 LEU A C 1
ATOM 658 O O . LEU A 1 88 ? -6.463 -3.922 2.961 1.00 93.38 88 LEU A O 1
ATOM 662 N N . ALA A 1 89 ? -5.498 -5.543 1.734 1.00 90.88 89 ALA A N 1
ATOM 663 C CA . ALA A 1 89 ? -6.750 -6.022 1.167 1.00 90.88 89 ALA A CA 1
ATOM 664 C C . ALA A 1 89 ? -7.709 -6.592 2.228 1.00 90.88 89 ALA A C 1
ATOM 666 O O . ALA A 1 89 ? -8.914 -6.374 2.154 1.00 90.88 89 ALA A O 1
ATOM 667 N N . VAL A 1 90 ? -7.179 -7.290 3.236 1.00 90.50 90 VAL A N 1
ATOM 668 C CA . VAL A 1 90 ? -7.986 -7.914 4.299 1.00 90.50 90 VAL A CA 1
ATOM 669 C C . VAL A 1 90 ? -8.364 -6.920 5.397 1.00 90.50 90 VAL A C 1
ATOM 671 O O . VAL A 1 90 ? -9.492 -6.915 5.883 1.00 90.50 90 VAL A O 1
ATOM 674 N N . SER A 1 91 ? -7.409 -6.103 5.835 1.00 91.56 91 SER A N 1
ATOM 675 C CA . SER A 1 91 ? -7.587 -5.182 6.960 1.00 91.56 91 SER A CA 1
ATOM 676 C C . SER A 1 91 ? -8.218 -3.853 6.555 1.00 91.56 91 SER A C 1
ATOM 678 O O . SER A 1 91 ? -8.725 -3.145 7.422 1.00 91.56 91 SER A O 1
ATOM 680 N N . GLY A 1 92 ? -8.167 -3.497 5.268 1.00 94.19 92 GLY A N 1
ATOM 681 C CA . GLY A 1 92 ? -8.642 -2.222 4.735 1.00 94.19 92 GLY A CA 1
ATOM 682 C C . GLY A 1 92 ? -7.748 -1.023 5.063 1.00 94.19 92 GLY A C 1
ATOM 683 O O . GLY A 1 92 ? -8.053 0.087 4.626 1.00 94.19 92 GLY A O 1
ATOM 684 N N . VAL A 1 93 ? -6.649 -1.209 5.805 1.00 94.25 93 VAL A N 1
ATOM 685 C CA . VAL A 1 93 ? -5.747 -0.130 6.235 1.00 94.25 93 VAL A CA 1
ATOM 686 C C . VAL A 1 93 ? -4.282 -0.493 6.014 1.00 94.25 93 VAL A C 1
ATOM 688 O O . VAL A 1 93 ? -3.881 -1.651 6.095 1.00 94.25 93 VAL A O 1
ATOM 691 N N . VAL A 1 94 ? -3.443 0.506 5.757 1.00 93.44 94 VAL A N 1
ATOM 692 C CA . VAL A 1 94 ? -1.994 0.314 5.653 1.00 93.44 94 VAL A CA 1
ATOM 693 C C . VAL A 1 94 ? -1.405 0.198 7.058 1.00 93.44 94 VAL A C 1
ATOM 695 O O . VAL A 1 94 ? -1.475 1.137 7.849 1.00 93.44 94 VAL A O 1
ATOM 698 N N . ARG A 1 95 ? -0.776 -0.942 7.366 1.00 89.12 95 ARG A N 1
ATOM 699 C CA . ARG A 1 95 ? -0.144 -1.217 8.671 1.00 89.12 95 ARG A CA 1
ATOM 700 C C . ARG A 1 95 ? 1.375 -1.264 8.574 1.00 89.12 95 ARG A C 1
ATOM 702 O O . ARG A 1 95 ? 1.958 -1.285 7.487 1.00 89.12 95 ARG A O 1
ATOM 709 N N . ASN A 1 96 ? 2.076 -1.262 9.710 1.00 83.00 96 ASN A N 1
ATOM 710 C CA . ASN A 1 96 ? 3.523 -1.492 9.714 1.00 83.00 96 ASN A CA 1
ATOM 711 C C . ASN A 1 96 ? 3.848 -2.857 9.071 1.00 83.00 96 ASN A C 1
ATOM 713 O O . ASN A 1 96 ? 3.141 -3.824 9.325 1.00 83.00 96 ASN A O 1
ATOM 717 N N . GLY A 1 97 ? 4.919 -2.954 8.271 1.00 71.94 97 GLY A N 1
ATOM 718 C CA . GLY A 1 97 ? 5.300 -4.203 7.598 1.00 71.94 97 GLY A CA 1
ATOM 719 C C . GLY A 1 97 ? 5.512 -5.399 8.539 1.00 71.94 97 GLY A C 1
ATOM 720 O O . GLY A 1 97 ? 5.231 -6.524 8.141 1.00 71.94 97 GLY A O 1
ATOM 721 N N . ASN A 1 98 ? 5.938 -5.174 9.786 1.00 71.31 98 ASN A N 1
ATOM 722 C CA . ASN A 1 98 ? 6.049 -6.233 10.794 1.00 71.31 98 ASN A CA 1
ATOM 723 C C . ASN A 1 98 ? 4.665 -6.633 11.335 1.00 71.31 98 ASN A C 1
ATOM 725 O O . ASN A 1 98 ? 4.356 -7.822 11.399 1.00 71.31 98 ASN A O 1
ATOM 729 N N . THR A 1 99 ? 3.799 -5.659 11.647 1.00 70.25 99 THR A N 1
ATOM 730 C CA . THR A 1 99 ? 2.408 -5.905 12.079 1.00 70.25 99 THR A CA 1
ATOM 731 C C . THR A 1 99 ? 1.606 -6.635 10.998 1.00 70.25 99 THR A C 1
ATOM 733 O O . THR A 1 99 ? 0.909 -7.602 11.297 1.00 70.25 99 THR A O 1
ATOM 736 N N . ALA A 1 100 ? 1.767 -6.235 9.735 1.00 71.25 100 ALA A N 1
ATOM 737 C CA . ALA A 1 100 ? 1.143 -6.868 8.574 1.00 71.25 100 ALA A CA 1
ATOM 738 C C . ALA A 1 100 ? 1.554 -8.342 8.404 1.00 71.25 100 ALA A C 1
ATOM 740 O O . ALA A 1 100 ? 0.824 -9.132 7.817 1.00 71.25 100 ALA A O 1
ATOM 741 N N . ARG A 1 101 ? 2.714 -8.732 8.946 1.00 72.00 101 ARG A N 1
ATOM 742 C CA . ARG A 1 101 ? 3.224 -10.113 8.934 1.00 72.00 101 ARG A CA 1
ATOM 743 C C . ARG A 1 101 ? 2.955 -10.865 10.242 1.00 72.00 101 ARG A C 1
ATOM 745 O O . ARG A 1 101 ? 3.433 -11.982 10.408 1.00 72.00 101 ARG A O 1
ATOM 752 N N . GLY A 1 102 ? 2.212 -10.266 11.177 1.00 69.12 102 GLY A N 1
ATOM 753 C CA . GLY A 1 102 ? 1.937 -10.848 12.493 1.00 69.12 102 GLY A CA 1
ATOM 754 C C . GLY A 1 102 ? 3.167 -10.934 13.405 1.00 69.12 102 GLY A C 1
ATOM 755 O O . GLY A 1 102 ? 3.156 -11.670 14.394 1.00 69.12 102 GLY A O 1
ATOM 756 N N . GLU A 1 103 ? 4.241 -10.206 13.091 1.00 71.12 103 GLU A N 1
ATOM 757 C CA . GLU A 1 103 ? 5.478 -10.244 13.864 1.00 71.12 103 GLU A CA 1
ATOM 758 C C . GLU A 1 103 ? 5.348 -9.409 15.146 1.00 71.12 103 GLU A C 1
ATOM 760 O O . GLU A 1 103 ? 4.997 -8.231 15.128 1.00 71.12 103 GLU A O 1
ATOM 765 N N . LYS A 1 104 ? 5.688 -10.011 16.293 1.00 59.50 104 LYS A N 1
ATOM 766 C CA . LYS A 1 104 ? 5.560 -9.386 17.625 1.00 59.50 104 LYS A CA 1
ATOM 767 C C . LYS A 1 104 ? 6.631 -8.329 17.946 1.00 59.50 104 LYS A C 1
ATOM 769 O O . LYS A 1 104 ? 6.610 -7.776 19.045 1.00 59.50 104 LYS A O 1
ATOM 774 N N . ASN A 1 105 ? 7.589 -8.055 17.057 1.00 53.69 105 ASN A N 1
ATOM 775 C CA . ASN A 1 105 ? 8.791 -7.293 17.412 1.00 53.69 105 ASN A CA 1
ATOM 776 C C . ASN A 1 105 ? 8.631 -5.774 17.177 1.00 53.69 105 ASN A C 1
ATOM 778 O O . ASN A 1 105 ? 8.646 -5.282 16.047 1.00 53.69 105 ASN A O 1
ATOM 782 N N . ARG A 1 106 ? 8.477 -5.034 18.287 1.00 59.72 106 ARG A N 1
ATOM 783 C CA . ARG A 1 106 ? 7.960 -3.654 18.382 1.00 59.72 106 ARG A CA 1
ATOM 784 C C . ARG A 1 106 ? 9.036 -2.566 18.468 1.00 59.72 106 ARG A C 1
ATOM 786 O O . ARG A 1 106 ? 8.863 -1.624 19.237 1.00 59.72 106 ARG A O 1
ATOM 793 N N . ARG A 1 107 ? 10.127 -2.610 17.689 1.00 66.12 107 ARG A N 1
ATOM 794 C CA . ARG A 1 107 ? 11.061 -1.456 17.709 1.00 66.12 107 ARG A CA 1
ATOM 795 C C . ARG A 1 107 ? 10.329 -0.140 17.395 1.00 66.12 107 ARG A C 1
ATOM 797 O O . ARG A 1 107 ? 10.661 0.894 17.960 1.00 66.12 107 ARG A O 1
ATOM 804 N N . TRP A 1 108 ? 9.300 -0.210 16.550 1.00 71.62 108 TRP A N 1
ATOM 805 C CA . TRP A 1 108 ? 8.514 0.946 16.120 1.00 71.62 108 TRP A CA 1
ATOM 806 C C . TRP A 1 108 ? 6.998 0.793 16.319 1.00 71.62 108 TRP A C 1
ATOM 808 O O . TRP A 1 108 ? 6.244 1.655 15.874 1.00 71.62 108 TRP A O 1
ATOM 818 N N . GLY A 1 109 ? 6.552 -0.275 16.994 1.00 80.31 109 GLY A N 1
ATOM 819 C CA . GLY A 1 109 ? 5.129 -0.595 17.168 1.00 80.31 109 GLY A CA 1
ATOM 820 C C . GLY A 1 109 ? 4.364 -0.606 15.841 1.00 80.31 109 GLY A C 1
ATOM 821 O O . GLY A 1 109 ? 4.888 -1.059 14.824 1.00 80.31 109 GLY A O 1
ATOM 822 N N . ASP A 1 110 ? 3.159 -0.041 15.850 1.00 83.38 110 ASP A N 1
ATOM 823 C CA . ASP A 1 110 ? 2.289 0.059 14.673 1.00 83.38 110 ASP A CA 1
ATOM 824 C C . ASP A 1 110 ? 2.561 1.295 13.807 1.00 83.38 110 ASP A C 1
ATOM 826 O O . ASP A 1 110 ? 1.785 1.605 12.907 1.00 83.38 110 ASP A O 1
ATOM 830 N N . ARG A 1 111 ? 3.679 1.999 14.037 1.00 86.75 111 ARG A N 1
ATOM 831 C CA . ARG A 1 111 ? 4.004 3.204 13.268 1.00 86.75 111 ARG A CA 1
ATOM 832 C C . ARG A 1 111 ? 4.256 2.887 11.797 1.00 86.75 111 ARG A C 1
ATOM 834 O O . ARG A 1 111 ? 4.982 1.947 11.467 1.00 86.75 111 ARG A O 1
ATOM 841 N N . VAL A 1 112 ? 3.712 3.700 10.904 1.00 88.56 112 VAL A N 1
ATOM 842 C CA . VAL A 1 112 ? 3.811 3.548 9.451 1.00 88.56 112 VAL A CA 1
ATOM 843 C C . VAL A 1 112 ? 4.709 4.647 8.901 1.00 88.56 112 VAL A C 1
ATOM 845 O O . VAL A 1 112 ? 4.338 5.811 8.893 1.00 88.56 112 VAL A O 1
ATOM 848 N N . PHE A 1 113 ? 5.894 4.266 8.433 1.00 86.06 113 PHE A N 1
ATOM 849 C CA . PHE A 1 113 ? 6.874 5.211 7.900 1.00 86.06 113 PHE A CA 1
ATOM 850 C C . PHE A 1 113 ? 6.641 5.447 6.417 1.00 86.06 113 PHE A C 1
ATOM 852 O O . PHE A 1 113 ? 6.663 4.493 5.635 1.00 86.06 113 PHE A O 1
ATOM 859 N N . TRP A 1 114 ? 6.457 6.710 6.066 1.00 87.75 114 TRP A N 1
ATOM 860 C CA . TRP A 1 114 ? 6.268 7.187 4.708 1.00 87.75 114 TRP A CA 1
ATOM 861 C C . TRP A 1 114 ? 7.481 7.996 4.239 1.00 87.75 114 TRP A C 1
ATOM 863 O O . TRP A 1 114 ? 8.289 8.480 5.035 1.00 87.75 114 TRP A O 1
ATOM 873 N N . HIS A 1 115 ? 7.601 8.125 2.924 1.00 85.94 115 HIS A N 1
ATOM 874 C CA . HIS A 1 115 ? 8.504 9.057 2.265 1.00 85.94 115 HIS A CA 1
ATOM 875 C C . HIS A 1 115 ? 7.682 10.019 1.430 1.00 85.94 115 HIS A C 1
ATOM 877 O O . HIS A 1 115 ? 6.803 9.589 0.679 1.00 85.94 115 HIS A O 1
ATOM 883 N N . SER A 1 116 ? 7.966 11.310 1.547 1.00 85.81 116 SER A N 1
ATOM 884 C CA . SER A 1 116 ? 7.286 12.303 0.728 1.00 85.81 116 SER A CA 1
ATOM 885 C C . SER A 1 116 ? 7.734 12.193 -0.718 1.00 85.81 116 SER A C 1
ATOM 887 O O . SER A 1 116 ? 8.926 12.123 -1.008 1.00 85.81 116 SER A O 1
ATOM 889 N N . GLY A 1 117 ? 6.774 12.214 -1.638 1.00 82.56 117 GLY A N 1
ATOM 890 C CA . GLY A 1 117 ? 7.098 12.473 -3.027 1.00 82.56 117 GLY A CA 1
ATOM 891 C C . GLY A 1 117 ? 7.576 13.908 -3.222 1.00 82.56 117 GLY A C 1
ATOM 892 O O . GLY A 1 117 ? 7.214 14.819 -2.471 1.00 82.56 117 GLY A O 1
ATOM 893 N N . ALA A 1 118 ? 8.381 14.102 -4.259 1.00 80.56 118 ALA A N 1
ATOM 894 C CA . ALA A 1 118 ? 8.825 15.405 -4.726 1.00 80.56 118 ALA A CA 1
ATOM 895 C C . ALA A 1 118 ? 8.926 15.384 -6.254 1.00 80.56 118 ALA A C 1
ATOM 897 O O . ALA A 1 118 ? 9.187 14.336 -6.850 1.00 80.56 118 ALA A O 1
ATOM 898 N N . ASP A 1 119 ? 8.732 16.540 -6.884 1.00 74.88 119 ASP A N 1
ATOM 899 C CA . ASP A 1 119 ? 8.822 16.655 -8.338 1.00 74.88 119 ASP A CA 1
ATOM 900 C C . ASP A 1 119 ? 10.227 16.261 -8.819 1.00 74.88 119 ASP A C 1
ATOM 902 O O . 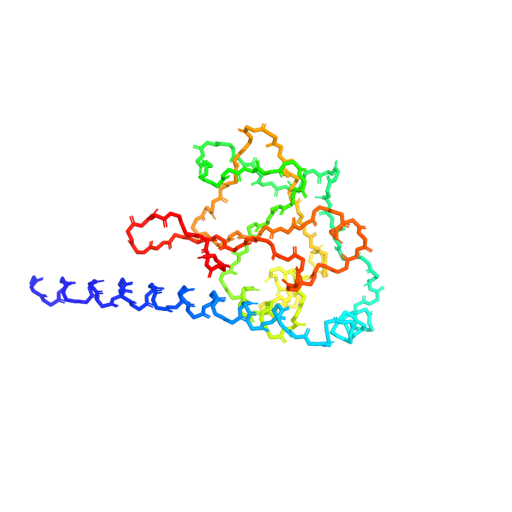ASP A 1 119 ? 11.243 16.685 -8.267 1.00 74.88 119 ASP A O 1
ATOM 906 N N . GLY A 1 120 ? 10.289 15.408 -9.843 1.00 68.62 120 GLY A N 1
ATOM 907 C CA . GLY A 1 120 ? 11.550 14.880 -10.374 1.00 68.62 120 GLY A CA 1
ATOM 908 C C . GLY A 1 120 ? 12.214 13.803 -9.506 1.00 68.62 120 GLY A C 1
ATOM 909 O O . GLY A 1 120 ? 13.181 13.184 -9.959 1.00 68.62 120 GLY A O 1
ATOM 910 N N . ALA A 1 121 ? 11.692 13.522 -8.307 1.00 76.81 121 ALA A N 1
ATOM 911 C CA . ALA A 1 121 ? 12.125 12.388 -7.506 1.00 76.81 121 ALA A CA 1
ATOM 912 C C . ALA A 1 121 ? 11.519 11.083 -8.035 1.00 76.81 121 ALA A C 1
ATOM 914 O O . ALA A 1 121 ? 10.511 11.052 -8.749 1.00 76.81 121 ALA A O 1
ATOM 915 N N . LYS A 1 122 ? 12.162 9.976 -7.680 1.00 74.00 122 LYS A N 1
ATOM 916 C CA . LYS A 1 122 ? 11.697 8.638 -8.021 1.00 74.00 122 LYS A CA 1
ATOM 917 C C . LYS A 1 122 ? 11.778 7.737 -6.791 1.00 74.00 122 LYS A C 1
ATOM 919 O O . LYS A 1 122 ? 12.716 7.854 -6.003 1.00 74.00 122 LYS A O 1
ATOM 924 N N . ALA A 1 123 ? 10.838 6.803 -6.664 1.00 72.81 123 ALA A N 1
ATOM 925 C CA . ALA A 1 123 ? 10.863 5.740 -5.669 1.00 72.81 123 ALA A CA 1
ATOM 926 C C . ALA A 1 123 ? 11.593 4.504 -6.199 1.00 72.81 123 ALA A C 1
ATOM 928 O O . ALA A 1 123 ? 11.440 4.115 -7.359 1.00 72.81 123 ALA A O 1
ATOM 929 N N . MET A 1 124 ? 12.359 3.855 -5.330 1.00 76.56 124 MET A N 1
ATOM 930 C CA . MET A 1 124 ? 12.952 2.546 -5.595 1.00 76.56 124 MET A CA 1
ATOM 931 C C . MET A 1 124 ? 11.984 1.440 -5.148 1.00 76.56 124 MET A C 1
ATOM 933 O O . MET A 1 124 ? 11.362 1.569 -4.095 1.00 76.56 124 MET A O 1
ATOM 937 N N . LEU A 1 125 ? 11.903 0.332 -5.892 1.00 74.69 125 LEU A N 1
ATOM 938 C CA . LEU A 1 125 ? 11.236 -0.893 -5.424 1.00 74.69 125 LEU A CA 1
ATOM 939 C C . LEU A 1 125 ? 12.139 -1.761 -4.546 1.00 74.69 125 LEU A C 1
ATOM 941 O O . LEU A 1 125 ? 11.669 -2.332 -3.571 1.00 74.69 125 LEU A O 1
ATOM 945 N N . GLY A 1 126 ? 13.431 -1.878 -4.876 1.00 66.25 126 GLY A N 1
ATOM 946 C CA . GLY A 1 126 ? 14.406 -2.627 -4.071 1.00 66.25 126 GLY A CA 1
ATOM 947 C C . GLY A 1 126 ? 14.095 -4.127 -3.969 1.00 66.25 126 GLY A C 1
ATOM 948 O O . GLY A 1 126 ? 14.342 -4.733 -2.931 1.00 66.25 126 GLY A O 1
ATOM 949 N N . GLY A 1 127 ? 13.477 -4.709 -5.005 1.00 70.62 127 GLY A N 1
ATOM 950 C CA . GLY A 1 127 ? 12.976 -6.093 -4.985 1.00 70.62 127 GLY A CA 1
ATOM 951 C C . GLY A 1 127 ? 11.737 -6.300 -4.102 1.00 70.62 127 GLY A C 1
ATOM 952 O O . GLY A 1 127 ? 11.354 -7.432 -3.823 1.00 70.62 127 GLY A O 1
ATOM 953 N N . ARG A 1 128 ? 11.123 -5.213 -3.632 1.00 81.44 128 ARG A N 1
ATOM 954 C CA . ARG A 1 128 ? 9.894 -5.193 -2.836 1.00 81.44 128 ARG A CA 1
ATOM 955 C C . ARG A 1 128 ? 8.761 -4.544 -3.626 1.00 81.44 128 ARG A C 1
ATOM 957 O O . ARG A 1 128 ? 8.951 -4.159 -4.771 1.00 81.44 128 ARG A O 1
ATOM 964 N N . THR A 1 129 ? 7.595 -4.424 -3.001 1.00 88.00 129 THR A N 1
ATOM 965 C CA . THR A 1 129 ? 6.456 -3.648 -3.510 1.00 88.00 129 THR A CA 1
ATOM 966 C C . THR A 1 129 ? 6.471 -2.235 -2.930 1.00 88.00 129 THR A C 1
ATOM 968 O O . THR A 1 129 ? 6.957 -2.035 -1.815 1.00 88.00 129 THR A O 1
ATOM 971 N N . VAL A 1 130 ? 5.922 -1.256 -3.646 1.00 91.00 130 VAL A N 1
ATOM 972 C CA . VAL A 1 130 ? 5.766 0.124 -3.157 1.00 91.00 130 VAL A CA 1
ATOM 973 C C . VAL A 1 130 ? 4.292 0.488 -3.109 1.00 91.00 130 VAL A C 1
ATOM 975 O O . VAL A 1 130 ? 3.590 0.338 -4.102 1.00 91.00 130 VAL A O 1
ATOM 978 N N . ILE A 1 131 ? 3.834 0.996 -1.968 1.00 93.31 131 ILE A N 1
ATOM 979 C CA . ILE A 1 131 ? 2.515 1.616 -1.831 1.00 93.31 131 ILE A CA 1
ATOM 980 C C . ILE A 1 131 ? 2.678 3.122 -2.018 1.00 93.31 131 ILE A C 1
ATOM 982 O O . ILE A 1 131 ? 3.538 3.735 -1.382 1.00 93.31 131 ILE A O 1
ATOM 986 N N . GLU A 1 132 ? 1.839 3.695 -2.869 1.00 94.75 132 GLU A N 1
ATOM 987 C CA . GLU A 1 132 ? 1.620 5.128 -3.032 1.00 94.75 132 GLU A CA 1
ATOM 988 C C . GLU A 1 132 ? 0.248 5.488 -2.456 1.00 94.75 132 GLU A C 1
ATOM 990 O O . GLU A 1 132 ? -0.747 4.821 -2.748 1.00 94.75 132 GLU A O 1
ATOM 995 N N . ALA A 1 133 ? 0.190 6.540 -1.647 1.00 95.31 133 ALA A N 1
ATOM 996 C CA . ALA A 1 133 ? -1.050 7.034 -1.062 1.00 95.31 133 ALA A CA 1
ATOM 997 C C . ALA A 1 133 ? -1.130 8.562 -1.101 1.00 95.31 133 ALA A C 1
ATOM 999 O O . ALA A 1 133 ? -0.118 9.253 -1.257 1.00 95.31 133 ALA A O 1
ATOM 1000 N N . ASN A 1 134 ? -2.340 9.096 -0.932 1.00 93.69 134 ASN A N 1
ATOM 1001 C CA . ASN A 1 134 ? -2.558 10.532 -0.792 1.00 93.69 134 ASN A CA 1
ATOM 1002 C C . ASN A 1 134 ? -1.834 11.079 0.457 1.00 93.69 134 ASN A C 1
ATOM 1004 O O . ASN A 1 134 ? -1.967 10.545 1.563 1.00 93.69 134 ASN A O 1
ATOM 1008 N N . LYS A 1 135 ? -1.065 12.160 0.282 1.00 91.94 135 LYS A N 1
ATOM 1009 C CA . LYS A 1 135 ? -0.262 12.759 1.355 1.00 91.94 135 LYS A CA 1
ATOM 1010 C C . LYS A 1 135 ? -1.106 13.348 2.482 1.00 91.94 135 LYS A C 1
ATOM 1012 O O . LYS A 1 135 ? -0.719 13.236 3.645 1.00 91.94 135 LYS A O 1
ATOM 1017 N N . ASP A 1 136 ? -2.250 13.942 2.165 1.00 91.50 136 ASP A N 1
ATOM 1018 C CA . ASP A 1 136 ? -3.147 14.514 3.167 1.00 91.50 136 ASP A CA 1
ATOM 1019 C C . ASP A 1 136 ? -3.836 13.419 3.979 1.00 91.50 136 ASP A C 1
ATOM 1021 O O . ASP A 1 136 ? -3.887 13.522 5.203 1.00 91.50 136 ASP A O 1
ATOM 1025 N N . ALA A 1 137 ? -4.229 12.307 3.351 1.00 91.81 137 ALA A N 1
ATOM 1026 C CA . ALA A 1 137 ? -4.726 11.141 4.082 1.00 91.81 137 ALA A CA 1
ATOM 1027 C C . ALA A 1 137 ? -3.688 10.626 5.098 1.00 91.81 137 ALA A C 1
ATOM 1029 O O . ALA A 1 137 ? -4.007 10.412 6.269 1.00 91.81 137 ALA A O 1
ATOM 1030 N N . ALA A 1 138 ? -2.417 10.524 4.689 1.00 91.31 138 ALA A N 1
ATOM 1031 C CA . ALA A 1 138 ? -1.332 10.118 5.581 1.00 91.31 138 ALA A CA 1
ATOM 1032 C C . ALA A 1 138 ? -1.060 11.122 6.723 1.00 91.31 138 ALA A C 1
ATOM 1034 O O . ALA A 1 138 ? -0.593 10.735 7.798 1.00 91.31 138 ALA A O 1
ATOM 1035 N N . ARG A 1 139 ? -1.374 12.409 6.534 1.00 90.38 139 ARG A N 1
ATOM 1036 C CA . ARG A 1 139 ? -1.324 13.422 7.604 1.00 90.38 139 ARG A CA 1
ATOM 1037 C C . ARG A 1 139 ? -2.505 13.315 8.564 1.00 90.38 139 ARG A C 1
ATOM 1039 O O . ARG A 1 139 ? -2.332 13.561 9.755 1.00 90.38 139 ARG A O 1
ATOM 1046 N N . SER A 1 140 ? -3.682 12.954 8.064 1.00 89.06 140 SER A N 1
ATOM 1047 C CA . SER A 1 140 ? -4.924 12.962 8.839 1.00 89.06 140 SER A CA 1
ATOM 1048 C C . SER A 1 140 ? -5.105 11.748 9.750 1.00 89.06 140 SER A C 1
ATOM 1050 O O . SER A 1 140 ? -5.754 11.877 10.785 1.00 89.06 140 SER A O 1
ATOM 1052 N N . GLY A 1 141 ? -4.542 10.586 9.418 1.00 92.06 141 GLY A N 1
ATOM 1053 C CA . GLY A 1 141 ? -4.725 9.386 10.234 1.00 92.06 141 GLY A CA 1
ATOM 1054 C C . GLY A 1 141 ? -4.366 8.108 9.498 1.00 92.06 141 GLY A C 1
ATOM 1055 O O . GLY A 1 141 ? -3.548 8.110 8.586 1.00 92.06 141 GLY A O 1
ATOM 1056 N N . TRP A 1 142 ? -4.972 6.994 9.896 1.00 94.12 142 TRP A N 1
ATOM 1057 C CA . TRP A 1 142 ? -4.812 5.718 9.200 1.00 94.12 142 TRP A CA 1
ATOM 1058 C C . TRP A 1 142 ? -5.088 5.855 7.696 1.00 94.12 142 TRP A C 1
ATOM 1060 O O . TRP A 1 142 ? -6.170 6.274 7.298 1.00 94.12 142 TRP A O 1
ATOM 1070 N N . VAL A 1 143 ? -4.113 5.463 6.872 1.00 95.69 143 VAL A N 1
ATOM 1071 C CA . VAL A 1 143 ? -4.282 5.382 5.415 1.00 95.69 143 VAL A CA 1
ATOM 1072 C C . VAL A 1 143 ? -5.096 4.133 5.107 1.00 95.69 143 VAL A C 1
ATOM 1074 O O . VAL A 1 143 ? -4.680 3.023 5.447 1.00 95.69 143 VAL A O 1
ATOM 1077 N N . THR A 1 144 ? -6.251 4.307 4.476 1.00 96.75 144 THR A N 1
ATOM 1078 C CA . THR A 1 144 ? -7.131 3.204 4.080 1.00 96.75 144 THR A CA 1
ATOM 1079 C C . THR A 1 144 ? -6.811 2.719 2.670 1.00 96.75 144 THR A C 1
ATOM 1081 O O . THR A 1 144 ? -6.116 3.394 1.910 1.00 96.75 144 THR A O 1
ATOM 1084 N N . ALA A 1 145 ? -7.359 1.569 2.274 1.00 96.56 145 ALA A N 1
ATOM 1085 C CA . ALA A 1 145 ? -7.263 1.087 0.895 1.00 96.56 145 ALA A CA 1
ATOM 1086 C C . ALA A 1 145 ? -7.736 2.143 -0.122 1.00 96.56 145 ALA A C 1
ATOM 1088 O O . ALA A 1 145 ? -7.124 2.288 -1.177 1.00 96.56 145 ALA A O 1
ATOM 1089 N N . LYS A 1 146 ? -8.766 2.932 0.214 1.00 96.38 146 LYS A N 1
ATOM 1090 C CA . LYS A 1 146 ? -9.298 4.006 -0.639 1.00 96.38 146 LYS A CA 1
ATOM 1091 C C . LYS A 1 146 ? -8.316 5.162 -0.852 1.00 96.38 146 LYS A C 1
ATOM 1093 O O . LYS A 1 146 ? -8.366 5.812 -1.892 1.00 96.38 146 LYS A O 1
ATOM 1098 N N . ASP A 1 147 ? -7.428 5.402 0.106 1.00 96.50 147 ASP A N 1
ATOM 1099 C CA . ASP A 1 147 ? -6.418 6.461 0.029 1.00 96.50 147 ASP A CA 1
ATOM 1100 C C . ASP A 1 147 ? -5.173 6.030 -0.765 1.00 96.50 147 ASP A C 1
ATOM 1102 O O . ASP A 1 147 ? -4.338 6.870 -1.113 1.00 96.50 147 ASP A O 1
ATOM 1106 N N . VAL A 1 148 ? -5.039 4.728 -1.050 1.00 96.69 148 VAL A N 1
ATOM 1107 C CA . VAL A 1 148 ? -3.964 4.165 -1.873 1.00 96.69 148 VAL A CA 1
ATOM 1108 C C . VAL A 1 148 ? -4.236 4.467 -3.343 1.00 96.69 148 VAL A C 1
ATOM 1110 O O . VAL A 1 148 ? -5.245 4.056 -3.908 1.00 96.69 148 VAL A O 1
ATOM 1113 N N . THR A 1 149 ? -3.308 5.174 -3.979 1.00 96.00 149 THR A N 1
ATOM 1114 C CA . THR A 1 149 ? -3.411 5.641 -5.371 1.00 96.00 149 THR A CA 1
ATOM 1115 C C . THR A 1 149 ? -2.483 4.886 -6.325 1.00 96.00 149 THR A C 1
ATOM 1117 O O . THR A 1 149 ? -2.623 5.003 -7.551 1.00 96.00 149 THR A O 1
ATOM 1120 N N . GLY A 1 150 ? -1.583 4.059 -5.784 1.00 95.50 150 GLY A N 1
ATOM 1121 C CA . GLY A 1 150 ? -0.760 3.133 -6.551 1.00 95.50 150 GLY A CA 1
ATOM 1122 C C . GLY A 1 150 ? -0.205 1.989 -5.708 1.00 95.50 150 GLY A C 1
ATOM 1123 O O . GLY A 1 150 ? 0.155 2.163 -4.545 1.00 95.50 150 GLY A O 1
ATOM 1124 N N . VAL A 1 151 ? -0.102 0.810 -6.319 1.00 95.06 151 VAL A N 1
ATOM 1125 C CA . VAL A 1 151 ? 0.646 -0.328 -5.773 1.00 95.06 151 VAL A CA 1
ATOM 1126 C C . VAL A 1 151 ? 1.604 -0.784 -6.853 1.00 95.06 151 VAL A C 1
ATOM 1128 O O . VAL A 1 151 ? 1.171 -1.274 -7.887 1.00 95.06 151 VAL A O 1
ATOM 1131 N N . PHE A 1 152 ? 2.899 -0.606 -6.638 1.00 93.62 152 PHE A N 1
ATOM 1132 C CA . PHE A 1 152 ? 3.910 -0.874 -7.649 1.00 93.62 152 PHE A CA 1
ATOM 1133 C C . PHE A 1 152 ? 4.691 -2.146 -7.332 1.00 93.62 152 PHE A C 1
ATOM 1135 O O . PHE A 1 152 ? 5.114 -2.351 -6.191 1.00 93.62 152 PHE A O 1
ATOM 1142 N N . ALA A 1 153 ? 4.922 -2.969 -8.352 1.00 91.56 153 ALA A N 1
ATOM 1143 C CA . ALA A 1 153 ? 5.744 -4.178 -8.298 1.00 91.56 153 ALA A CA 1
ATOM 1144 C C . ALA A 1 153 ? 6.490 -4.377 -9.625 1.00 91.56 153 ALA A C 1
ATOM 1146 O O . ALA A 1 153 ? 6.114 -3.778 -10.632 1.00 91.56 153 ALA A O 1
ATOM 1147 N N . LYS A 1 154 ? 7.531 -5.216 -9.633 1.00 90.50 154 LYS A N 1
ATOM 1148 C CA . LYS A 1 154 ? 8.156 -5.696 -10.873 1.00 90.50 154 LYS A CA 1
ATOM 1149 C C . LYS A 1 154 ? 7.528 -7.014 -11.295 1.00 90.50 154 LYS A C 1
ATOM 1151 O O . LYS A 1 154 ? 7.457 -7.921 -10.466 1.00 90.50 154 LYS A O 1
ATOM 1156 N N . ASP A 1 155 ? 7.120 -7.108 -12.553 1.00 89.88 155 ASP A N 1
ATOM 1157 C CA . ASP A 1 155 ? 6.760 -8.386 -13.168 1.00 89.88 155 ASP A CA 1
ATOM 1158 C C . ASP A 1 155 ? 7.997 -9.277 -13.374 1.00 89.88 155 ASP A C 1
ATOM 1160 O O . ASP A 1 155 ? 9.126 -8.910 -13.019 1.00 89.88 155 ASP A O 1
ATOM 1164 N N . SER A 1 156 ? 7.771 -10.475 -13.903 1.00 89.62 156 SER A N 1
ATOM 1165 C CA . SER A 1 156 ? 8.818 -11.465 -14.144 1.00 89.62 156 SER A CA 1
ATOM 1166 C C . SER A 1 156 ? 9.874 -11.008 -15.164 1.00 89.62 156 SER A C 1
ATOM 1168 O O . SER A 1 156 ? 11.021 -11.453 -15.086 1.00 89.62 156 SER A O 1
ATOM 1170 N N . ASP A 1 157 ? 9.536 -10.049 -16.035 1.00 88.25 157 ASP A N 1
ATOM 1171 C CA . ASP A 1 157 ? 10.447 -9.396 -16.986 1.00 88.25 157 ASP A CA 1
ATOM 1172 C C . ASP A 1 157 ? 11.220 -8.213 -16.363 1.00 88.25 157 ASP A C 1
ATOM 1174 O O . ASP A 1 157 ? 12.070 -7.587 -17.003 1.00 88.25 157 ASP A O 1
ATOM 1178 N N . GLY A 1 158 ? 10.946 -7.883 -15.097 1.00 86.88 158 GLY A N 1
ATOM 1179 C CA . GLY A 1 158 ? 11.569 -6.776 -14.374 1.00 86.88 158 GLY A CA 1
ATOM 1180 C C . GLY A 1 158 ? 10.953 -5.405 -14.665 1.00 86.88 158 GLY A C 1
ATOM 1181 O O . GLY A 1 158 ? 11.501 -4.389 -14.220 1.00 86.88 158 GLY A O 1
ATOM 1182 N N . ILE A 1 159 ? 9.823 -5.354 -15.373 1.00 88.19 159 ILE A N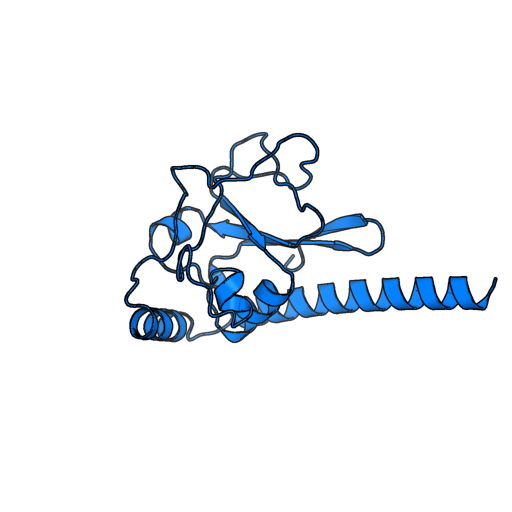 1
ATOM 1183 C CA . ILE A 1 159 ? 9.101 -4.127 -15.703 1.00 88.19 159 ILE A CA 1
ATOM 1184 C C . ILE A 1 159 ? 8.245 -3.716 -14.508 1.00 88.19 159 ILE A C 1
ATOM 1186 O O . ILE A 1 159 ? 7.494 -4.503 -13.935 1.00 88.19 159 ILE A O 1
ATOM 1190 N N . VAL A 1 160 ? 8.328 -2.439 -14.138 1.00 89.81 160 VAL A N 1
ATOM 1191 C CA . VAL A 1 160 ? 7.494 -1.881 -13.071 1.00 89.81 160 VAL A CA 1
ATOM 1192 C C . VAL A 1 160 ? 6.055 -1.713 -13.553 1.00 89.81 160 VAL A C 1
ATOM 1194 O O . VAL A 1 160 ? 5.795 -1.022 -14.539 1.00 89.81 160 VAL A O 1
ATOM 1197 N N . LYS A 1 161 ? 5.112 -2.302 -12.819 1.00 91.06 161 LYS A N 1
ATOM 1198 C CA . LYS A 1 161 ? 3.667 -2.204 -13.044 1.00 91.06 161 LYS A CA 1
ATOM 1199 C C . LYS A 1 161 ? 2.996 -1.536 -11.857 1.00 91.06 161 LYS A C 1
ATOM 1201 O O . LYS A 1 161 ? 3.406 -1.754 -10.719 1.00 91.06 161 LYS A O 1
ATOM 1206 N N . ASN A 1 162 ? 1.946 -0.764 -12.123 1.00 94.56 162 ASN A N 1
ATOM 1207 C CA . ASN A 1 162 ? 0.980 -0.385 -11.099 1.00 94.56 162 ASN A CA 1
ATOM 1208 C C . ASN A 1 162 ? -0.144 -1.426 -11.110 1.00 94.56 162 ASN A C 1
ATOM 1210 O O . ASN A 1 162 ? -0.847 -1.545 -12.102 1.00 94.56 162 ASN A O 1
ATOM 1214 N N . LEU A 1 163 ? -0.282 -2.192 -10.034 1.00 94.31 163 LEU A N 1
ATOM 1215 C CA . LEU A 1 163 ? -1.174 -3.348 -9.948 1.00 94.31 163 LEU A CA 1
ATOM 1216 C C . LEU A 1 163 ? -2.655 -2.967 -9.832 1.00 94.31 163 LEU A C 1
ATOM 1218 O O . LEU A 1 163 ? -3.516 -3.825 -9.987 1.00 94.31 163 LEU A O 1
ATOM 1222 N N . ILE A 1 164 ? -2.955 -1.703 -9.532 1.00 94.50 164 ILE A N 1
ATOM 1223 C CA . ILE A 1 164 ? -4.327 -1.215 -9.341 1.00 94.50 164 ILE A CA 1
ATOM 1224 C C . ILE A 1 164 ? -4.775 -0.246 -10.445 1.00 94.50 164 ILE A C 1
ATOM 1226 O O . ILE A 1 164 ? -5.719 0.519 -10.245 1.00 94.50 164 ILE A O 1
ATOM 1230 N N . LYS A 1 165 ? -4.077 -0.240 -11.588 1.00 90.81 165 LYS A N 1
ATOM 1231 C CA . LYS A 1 165 ? -4.384 0.591 -12.760 1.00 90.81 165 LYS A CA 1
ATOM 1232 C C . LYS A 1 165 ? -4.325 -0.212 -14.051 1.00 90.81 165 LYS A C 1
ATOM 1234 O O . LYS A 1 165 ? -3.558 -1.196 -14.096 1.00 90.81 165 LYS A O 1
#

Foldseek 3Di:
DVVVVVVLVVVLVVQQVLLLVLLVLLLVLLVDPVLVVLQVVVCVVQVFQAQEDDPPDADPDDDQPAFDAAFDQQKKKDFEASLQSVLLSVSQFRWDNCVSVVHPDPPPNGHDYIGGTDHPGGHDNPQTKMWMFGSVCNVRHTTGSNRTPFIWDARSVRDIDGSND

pLDDT: mean 83.88, std 12.77, range [46.97, 96.75]